Protein AF-A0A1M5MI18-F1 (afdb_monomer)

Sequence (72 aa):
MVTIKVKQNSKQAKLFLEYVKTLPFVEVLNTSDTSSNKKETLLSDIEKGLQEVKSIREGKTKPLSTSDLWNE

Mean predicted aligned error: 15.09 Å

Structure (mmCIF, N/CA/C/O backbone):
data_AF-A0A1M5MI18-F1
#
_entry.id   AF-A0A1M5MI18-F1
#
loop_
_atom_site.group_PDB
_atom_site.id
_atom_site.type_symbol
_atom_site.label_atom_id
_atom_site.label_alt_id
_atom_site.label_comp_id
_atom_site.label_asym_id
_atom_site.label_entity_id
_atom_site.label_seq_id
_atom_site.pdbx_PDB_ins_code
_atom_site.Cartn_x
_atom_site.Cartn_y
_atom_site.Cartn_z
_atom_site.occupancy
_atom_site.B_iso_or_equiv
_atom_site.auth_seq_id
_atom_site.auth_comp_id
_atom_site.auth_asym_id
_atom_site.auth_atom_id
_atom_site.pdbx_PDB_model_num
ATOM 1 N N . MET A 1 1 ? -4.718 -2.695 -22.229 1.00 74.94 1 MET A N 1
ATOM 2 C CA . MET A 1 1 ? -4.142 -2.691 -20.867 1.00 74.94 1 MET A CA 1
ATOM 3 C C . MET A 1 1 ? -3.994 -4.134 -20.415 1.00 74.94 1 MET A C 1
ATOM 5 O O . MET A 1 1 ? -4.952 -4.882 -20.549 1.00 74.94 1 MET A O 1
ATOM 9 N N . VAL A 1 2 ? -2.809 -4.539 -19.959 1.00 79.44 2 VAL A N 1
ATOM 10 C CA . VAL A 1 2 ? -2.541 -5.901 -19.465 1.00 79.44 2 VAL A CA 1
ATOM 11 C C . VAL A 1 2 ? -2.197 -5.803 -17.984 1.00 79.44 2 VAL A C 1
ATOM 13 O O . VAL A 1 2 ? -1.433 -4.927 -17.592 1.00 79.44 2 VAL A O 1
ATOM 16 N N . THR A 1 3 ? -2.759 -6.687 -17.161 1.00 86.12 3 THR A N 1
ATOM 17 C CA . THR A 1 3 ? -2.540 -6.687 -15.709 1.00 86.12 3 THR A CA 1
ATOM 18 C C . THR A 1 3 ? -1.900 -7.998 -15.280 1.00 86.12 3 THR A C 1
ATOM 20 O O . THR A 1 3 ? -2.438 -9.072 -15.545 1.00 86.12 3 THR A O 1
ATOM 23 N N . ILE A 1 4 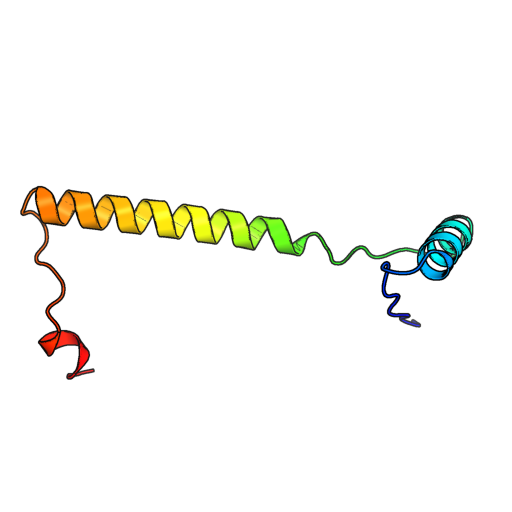? -0.770 -7.910 -14.578 1.00 83.69 4 ILE A N 1
ATOM 24 C CA . ILE A 1 4 ? -0.039 -9.064 -14.048 1.00 83.69 4 ILE A CA 1
ATOM 25 C C . ILE A 1 4 ? -0.076 -8.995 -12.522 1.00 83.69 4 ILE A C 1
ATOM 27 O O . ILE A 1 4 ? 0.353 -8.010 -11.925 1.00 83.69 4 ILE A O 1
ATOM 31 N N . LYS A 1 5 ? -0.578 -10.050 -11.874 1.00 86.69 5 LYS A N 1
ATOM 32 C CA . LYS A 1 5 ? -0.559 -10.175 -10.411 1.00 86.69 5 LYS A CA 1
ATOM 33 C C . LYS A 1 5 ? 0.686 -10.941 -9.981 1.00 86.69 5 LYS A C 1
ATOM 35 O O . LYS A 1 5 ? 0.778 -12.146 -10.197 1.00 86.69 5 LYS A O 1
ATOM 40 N N . VAL A 1 6 ? 1.622 -10.248 -9.340 1.00 84.44 6 VAL A N 1
ATOM 41 C CA . VAL A 1 6 ? 2.878 -10.835 -8.856 1.00 84.44 6 VAL A CA 1
ATOM 42 C C . VAL A 1 6 ? 2.819 -10.998 -7.338 1.00 84.44 6 VAL A C 1
ATOM 44 O O . VAL A 1 6 ? 2.659 -10.022 -6.608 1.00 84.44 6 VAL A O 1
ATOM 47 N N . LYS A 1 7 ? 2.980 -12.228 -6.837 1.00 84.88 7 LYS A N 1
ATOM 48 C CA . LYS A 1 7 ? 3.172 -12.477 -5.399 1.00 84.88 7 LYS A CA 1
ATOM 49 C C . LYS A 1 7 ? 4.637 -12.205 -5.037 1.00 84.88 7 LYS A C 1
ATOM 51 O O . LYS A 1 7 ? 5.523 -12.912 -5.500 1.00 84.88 7 LYS A O 1
ATOM 56 N N . GLN A 1 8 ? 4.902 -11.201 -4.199 1.00 77.94 8 GLN A N 1
ATOM 57 C CA . GLN A 1 8 ? 6.264 -10.747 -3.844 1.00 77.94 8 GLN A CA 1
ATOM 58 C C . GLN A 1 8 ? 7.059 -11.694 -2.920 1.00 77.94 8 GLN A C 1
ATOM 60 O O . GLN A 1 8 ? 8.179 -11.379 -2.514 1.00 77.94 8 GLN A O 1
ATOM 65 N N . ASN A 1 9 ? 6.503 -12.849 -2.559 1.00 84.12 9 ASN A N 1
ATOM 66 C CA . ASN A 1 9 ? 7.086 -13.753 -1.568 1.00 84.12 9 ASN A CA 1
ATOM 67 C C . ASN A 1 9 ? 8.286 -14.569 -2.084 1.00 84.12 9 ASN A C 1
ATOM 69 O O . ASN A 1 9 ? 8.929 -15.250 -1.289 1.00 84.12 9 ASN A O 1
ATOM 73 N N . SER A 1 10 ? 8.621 -14.498 -3.376 1.00 90.50 10 SER A N 1
ATOM 74 C CA . SER A 1 10 ? 9.762 -15.212 -3.959 1.00 90.50 10 SER A CA 1
ATOM 75 C C . SER A 1 10 ? 10.893 -14.268 -4.387 1.00 90.50 10 SER A C 1
ATOM 77 O O . SER A 1 10 ? 10.671 -13.106 -4.735 1.00 90.50 10 SER A O 1
ATOM 79 N N . LYS A 1 11 ? 12.138 -14.768 -4.387 1.00 89.88 11 LYS A N 1
ATOM 80 C CA . LYS A 1 11 ? 13.304 -14.011 -4.888 1.00 89.88 11 LYS A CA 1
ATOM 81 C C . LYS A 1 11 ? 13.146 -13.666 -6.372 1.00 89.88 11 LYS A C 1
ATOM 83 O O . LYS A 1 11 ? 13.476 -12.562 -6.789 1.00 89.88 11 LYS A O 1
ATOM 88 N 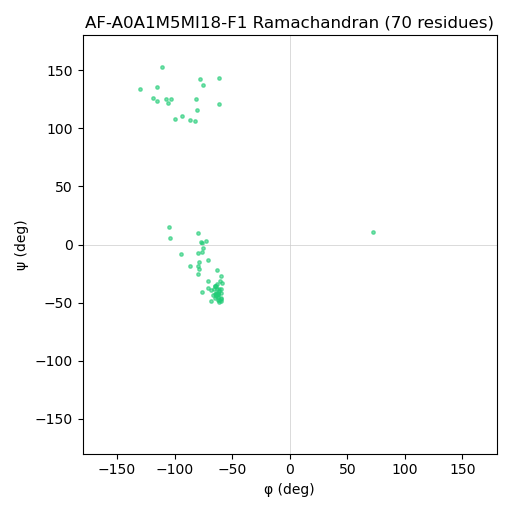N . GLN A 1 12 ? 12.583 -14.592 -7.143 1.00 91.44 12 GLN A N 1
ATOM 89 C CA . GLN A 1 12 ? 12.306 -14.436 -8.567 1.00 91.44 12 GLN A CA 1
ATOM 90 C C . GLN A 1 12 ? 11.305 -13.303 -8.817 1.00 91.44 12 GLN A C 1
ATOM 92 O O . GLN A 1 12 ? 11.519 -12.483 -9.702 1.00 91.44 12 GLN A O 1
ATOM 97 N N . ALA A 1 13 ? 10.252 -13.207 -7.997 1.00 89.06 13 ALA A N 1
ATOM 98 C CA . ALA A 1 13 ? 9.267 -12.135 -8.095 1.00 89.06 13 ALA A CA 1
ATOM 99 C C . ALA A 1 13 ? 9.881 -10.755 -7.826 1.00 89.06 13 ALA A C 1
ATOM 101 O O . ALA A 1 13 ? 9.544 -9.793 -8.511 1.00 89.06 13 ALA A O 1
ATOM 102 N N . LYS A 1 14 ? 10.809 -10.653 -6.865 1.00 89.00 14 LYS A N 1
ATOM 103 C CA . LYS A 1 14 ? 11.525 -9.399 -6.586 1.00 89.00 14 LYS A CA 1
ATOM 104 C C . LYS A 1 14 ? 12.405 -8.974 -7.762 1.00 89.00 14 LYS A C 1
ATOM 106 O O . LYS A 1 14 ? 12.326 -7.826 -8.175 1.00 89.00 14 LYS A O 1
ATOM 111 N N . LEU A 1 15 ? 13.176 -9.903 -8.331 1.00 92.12 15 LEU A N 1
ATOM 112 C CA . LEU A 1 15 ? 14.016 -9.630 -9.505 1.00 92.12 15 LEU A CA 1
ATOM 113 C C . LEU A 1 15 ? 13.186 -9.221 -10.725 1.00 92.12 15 LEU A C 1
ATOM 115 O O . LEU A 1 15 ? 13.541 -8.276 -11.420 1.00 92.12 15 LEU A O 1
ATOM 119 N N . PHE A 1 16 ? 12.062 -9.899 -10.956 1.00 92.00 16 PHE A N 1
ATOM 120 C CA . PHE A 1 16 ? 11.136 -9.542 -12.025 1.00 92.00 16 PHE A CA 1
ATOM 121 C C . PHE A 1 16 ? 10.599 -8.117 -11.853 1.00 92.00 16 PHE A C 1
ATOM 123 O O . PHE A 1 16 ? 10.615 -7.344 -12.804 1.00 92.00 16 PHE A O 1
ATOM 130 N N . LEU A 1 17 ? 10.173 -7.741 -10.642 1.00 90.31 17 LEU A N 1
ATOM 131 C CA . LEU A 1 17 ? 9.686 -6.387 -10.372 1.00 90.31 17 LEU A CA 1
ATOM 132 C C . LEU A 1 17 ? 10.777 -5.327 -10.553 1.00 90.31 17 LEU A C 1
ATOM 134 O O . LEU A 1 17 ? 10.496 -4.282 -11.128 1.00 90.31 17 LEU A O 1
ATOM 138 N N . GLU A 1 18 ? 12.003 -5.587 -10.096 1.00 89.50 18 GLU A N 1
ATOM 139 C CA . GLU A 1 18 ? 13.145 -4.688 -10.313 1.00 89.50 18 GLU A CA 1
ATOM 140 C C . GLU A 1 18 ? 13.424 -4.490 -11.806 1.00 89.50 18 GLU A C 1
ATOM 142 O O . GLU A 1 18 ? 13.520 -3.355 -12.259 1.00 89.50 18 GLU A O 1
ATOM 147 N N . TYR A 1 19 ? 13.459 -5.570 -12.591 1.00 93.06 19 TYR A N 1
ATOM 148 C CA . TYR A 1 19 ? 13.639 -5.487 -14.040 1.00 93.06 19 TYR A CA 1
ATOM 149 C C . TYR A 1 19 ? 12.524 -4.680 -14.712 1.00 93.06 19 TYR A C 1
ATOM 151 O O . TYR A 1 19 ? 12.796 -3.765 -15.485 1.00 93.06 19 TYR A O 1
ATOM 159 N N . VAL A 1 20 ? 11.264 -4.970 -14.389 1.00 91.94 20 VAL A N 1
ATOM 160 C CA . VAL A 1 20 ? 10.109 -4.302 -15.003 1.00 91.94 20 VAL A CA 1
ATOM 161 C C . VAL A 1 20 ? 10.089 -2.800 -14.701 1.00 91.94 20 VAL A C 1
ATOM 163 O O . VAL A 1 20 ? 9.737 -2.022 -15.581 1.00 9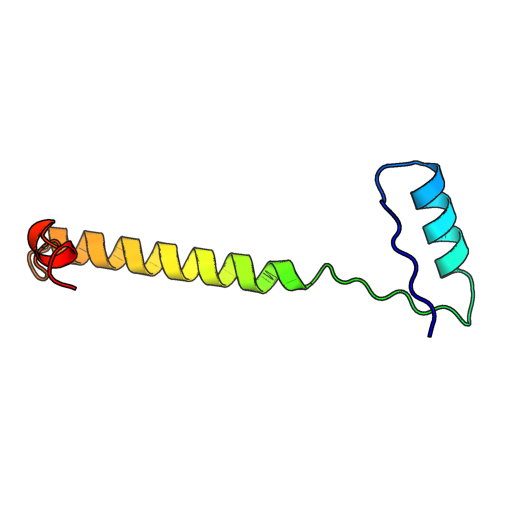1.94 20 VAL A O 1
ATOM 166 N N . LYS A 1 21 ? 10.542 -2.374 -13.513 1.00 88.56 21 LYS A N 1
ATOM 167 C CA . LYS A 1 21 ? 10.698 -0.947 -13.169 1.00 88.56 21 LYS A CA 1
ATOM 168 C C . LYS A 1 21 ? 11.727 -0.212 -14.036 1.00 88.56 21 LYS A C 1
ATOM 170 O O . LYS A 1 21 ? 11.667 1.009 -14.112 1.00 88.56 21 LYS A O 1
ATOM 175 N N . THR A 1 22 ? 12.676 -0.915 -14.660 1.00 93.56 22 THR A N 1
ATOM 176 C CA . THR A 1 22 ? 13.675 -0.282 -15.545 1.00 93.56 22 THR 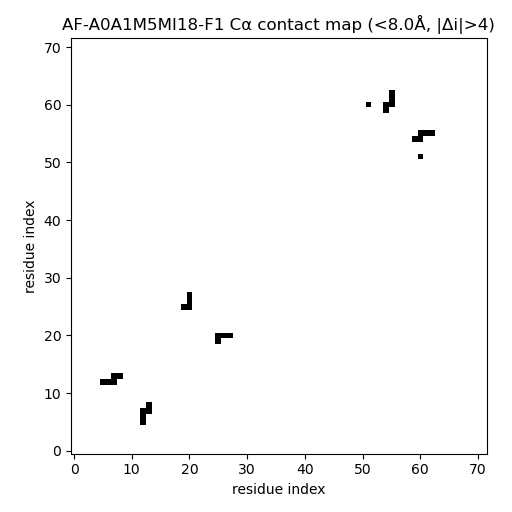A CA 1
ATOM 177 C C . THR A 1 22 ? 13.128 0.050 -16.932 1.00 93.56 22 THR A C 1
ATOM 179 O O . THR A 1 22 ? 13.751 0.806 -17.676 1.00 93.56 22 THR A O 1
ATOM 182 N N . LEU A 1 23 ? 11.977 -0.514 -17.306 1.00 94.56 23 LEU A N 1
ATOM 183 C CA . LEU A 1 23 ? 11.410 -0.349 -18.638 1.00 94.56 23 LEU A CA 1
ATOM 184 C C . LEU A 1 23 ? 10.664 0.994 -18.733 1.00 94.56 23 LEU A C 1
ATOM 186 O O . LEU A 1 23 ? 9.732 1.222 -17.963 1.00 94.56 23 LEU A O 1
ATOM 190 N N . PRO A 1 24 ? 10.990 1.868 -19.705 1.00 92.44 24 PRO A N 1
ATOM 191 C CA . PRO A 1 24 ? 10.459 3.236 -19.761 1.00 92.44 24 PRO A CA 1
ATOM 192 C C . PRO A 1 24 ? 8.971 3.312 -20.128 1.00 92.44 24 PRO A C 1
ATOM 194 O O . PRO A 1 24 ? 8.351 4.361 -20.000 1.00 92.44 24 PRO A O 1
ATOM 197 N N . PHE A 1 25 ? 8.400 2.211 -20.615 1.00 90.94 25 PHE A N 1
ATOM 198 C CA . PHE A 1 25 ? 7.005 2.113 -21.041 1.00 90.94 25 PHE A CA 1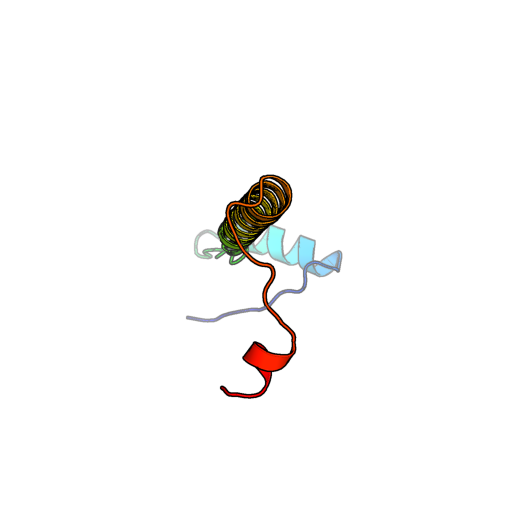
ATOM 199 C C . PHE A 1 25 ? 6.121 1.378 -20.025 1.00 90.94 25 PHE A C 1
ATOM 201 O O . PHE A 1 25 ? 4.961 1.092 -20.326 1.00 90.94 25 PHE A O 1
ATOM 208 N N . VAL A 1 26 ? 6.658 1.019 -18.852 1.00 90.06 26 VAL A N 1
ATOM 209 C CA . VAL A 1 26 ? 5.899 0.316 -17.817 1.00 90.06 26 VAL A CA 1
ATOM 210 C C . VAL A 1 26 ? 5.589 1.242 -16.653 1.00 90.06 26 VAL A C 1
ATOM 212 O O . VAL A 1 26 ? 6.477 1.802 -16.021 1.00 90.06 26 VAL A O 1
ATOM 215 N N . GLU A 1 27 ? 4.305 1.330 -16.329 1.00 84.31 27 GLU A N 1
ATOM 216 C CA . GLU A 1 27 ? 3.803 2.007 -15.142 1.00 84.31 27 GLU A CA 1
ATOM 217 C C . GLU A 1 27 ? 3.421 0.967 -14.080 1.00 84.31 27 GLU A C 1
ATOM 219 O O . GLU A 1 27 ? 2.653 0.035 -14.342 1.00 84.31 27 GLU A O 1
ATOM 224 N N . VAL A 1 28 ? 3.979 1.095 -12.872 1.00 82.81 28 VAL A N 1
ATOM 225 C CA . VAL A 1 28 ? 3.716 0.176 -11.756 1.00 82.81 28 VAL A CA 1
ATOM 226 C C . VAL A 1 28 ? 2.698 0.806 -10.812 1.00 82.81 28 VAL A C 1
ATOM 228 O O . VAL A 1 28 ? 3.014 1.727 -10.063 1.00 82.81 28 VAL A O 1
ATOM 231 N N . LEU A 1 29 ? 1.477 0.271 -10.815 1.00 79.81 29 LEU A N 1
ATOM 232 C CA . LEU A 1 29 ? 0.402 0.705 -9.924 1.00 79.81 29 LEU A CA 1
ATOM 233 C C . LEU A 1 29 ? 0.479 -0.055 -8.590 1.00 79.81 29 LEU A C 1
ATOM 235 O O . LEU A 1 29 ? 0.144 -1.239 -8.514 1.00 79.81 29 LEU A O 1
ATOM 239 N N . ASN A 1 30 ? 0.911 0.623 -7.525 1.00 70.19 30 ASN A N 1
ATOM 240 C CA . ASN A 1 30 ? 0.914 0.064 -6.172 1.00 70.19 30 ASN A CA 1
ATOM 241 C C . ASN A 1 30 ? -0.482 0.199 -5.550 1.00 70.19 30 ASN A C 1
ATOM 243 O O . ASN A 1 30 ? -0.891 1.273 -5.131 1.00 70.19 30 ASN A O 1
ATOM 247 N N . THR A 1 31 ? -1.222 -0.903 -5.434 1.00 65.25 31 THR A N 1
ATOM 248 C CA . THR A 1 31 ? -2.567 -0.904 -4.825 1.00 65.25 31 THR A CA 1
ATOM 249 C C . THR A 1 31 ? -2.556 -0.899 -3.284 1.00 65.25 31 THR A C 1
ATOM 251 O O . THR A 1 31 ? -3.593 -1.124 -2.658 1.00 65.25 31 THR A O 1
ATOM 254 N N . SER A 1 32 ? -1.397 -0.699 -2.643 1.00 57.69 32 SER A N 1
ATOM 255 C CA . SER A 1 32 ? -1.212 -0.825 -1.186 1.00 57.69 32 SER A CA 1
ATOM 256 C C . SER A 1 32 ? -1.685 0.374 -0.355 1.00 57.69 32 SER A C 1
ATOM 258 O O . SER A 1 32 ? -1.745 0.264 0.871 1.00 57.69 32 SER A O 1
ATOM 260 N N . ASP A 1 33 ? -2.080 1.484 -0.978 1.00 48.72 33 ASP A N 1
ATOM 261 C CA . ASP A 1 33 ? -2.474 2.707 -0.256 1.00 48.72 33 ASP A CA 1
ATOM 262 C C . ASP A 1 33 ? -3.878 2.648 0.368 1.00 48.72 33 ASP A C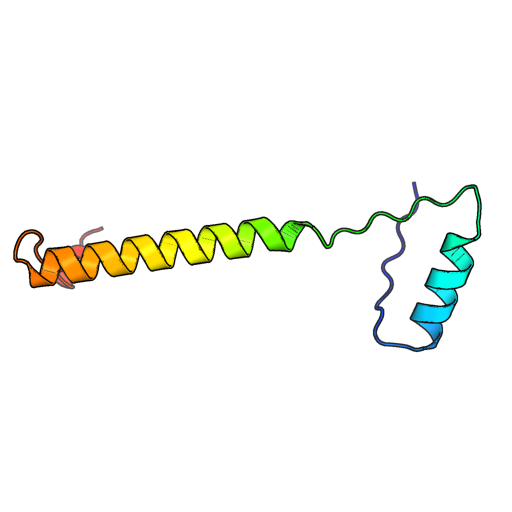 1
ATOM 264 O O . ASP A 1 33 ? -4.312 3.567 1.049 1.00 48.72 33 ASP A O 1
ATOM 268 N N . THR A 1 34 ? -4.578 1.520 0.257 1.00 50.88 34 THR A N 1
ATOM 269 C CA . THR A 1 34 ? -5.862 1.300 0.950 1.00 50.88 34 THR A CA 1
ATOM 270 C C . THR A 1 34 ? -5.724 0.996 2.452 1.00 50.88 34 THR A C 1
ATOM 272 O O . THR A 1 34 ? -6.726 0.758 3.129 1.00 50.88 34 THR A O 1
ATOM 275 N N . SER A 1 35 ? -4.503 0.988 3.005 1.00 51.69 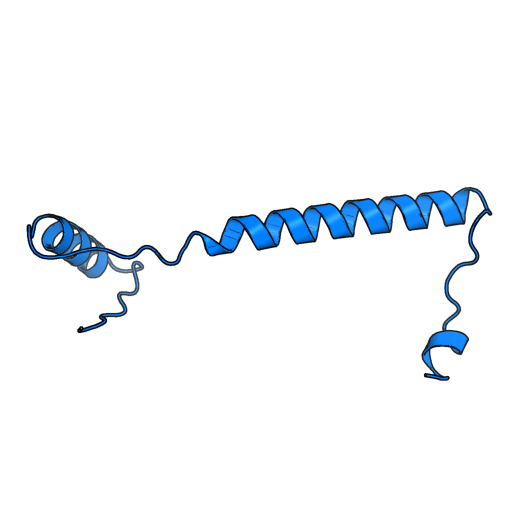35 SER A N 1
ATOM 276 C CA . SER A 1 35 ? -4.263 0.654 4.419 1.00 51.69 35 SER A CA 1
ATOM 277 C C . SER A 1 35 ? -4.374 1.830 5.400 1.00 51.69 35 SER A C 1
ATOM 279 O O . SER A 1 35 ? -4.566 1.581 6.591 1.00 51.69 35 SER A O 1
ATOM 281 N N . SER A 1 36 ? -4.299 3.086 4.941 1.00 52.88 36 SER A N 1
ATOM 282 C CA . SER A 1 36 ? -4.455 4.272 5.803 1.00 52.88 36 SER A CA 1
ATOM 283 C C . SER A 1 36 ? -5.894 4.413 6.312 1.00 52.88 36 SER A C 1
ATOM 285 O O . SER A 1 36 ? -6.109 4.465 7.522 1.00 52.88 36 SER A O 1
ATOM 287 N N . ASN A 1 37 ? -6.881 4.304 5.417 1.00 56.66 37 ASN A N 1
ATOM 288 C CA . ASN A 1 37 ? -8.306 4.423 5.758 1.00 56.66 37 ASN A CA 1
ATOM 289 C C . ASN A 1 37 ? -8.774 3.385 6.795 1.00 56.66 37 ASN A C 1
ATOM 291 O O . ASN A 1 37 ? -9.641 3.670 7.619 1.00 56.66 37 ASN A O 1
ATOM 295 N N . LYS A 1 38 ? -8.198 2.174 6.793 1.00 58.34 38 LYS A N 1
ATOM 296 C CA . LYS A 1 38 ? -8.529 1.138 7.790 1.00 58.34 38 LYS A CA 1
ATOM 297 C C . LYS A 1 38 ? -7.992 1.458 9.184 1.00 58.34 38 LYS A C 1
ATOM 299 O O . LYS A 1 38 ? -8.594 1.054 10.168 1.00 58.34 38 LYS A O 1
ATOM 304 N N . LYS A 1 39 ? -6.858 2.155 9.291 1.00 60.81 39 LYS A N 1
ATOM 305 C CA . LYS A 1 39 ? -6.294 2.536 10.593 1.00 60.81 39 LYS A CA 1
ATOM 306 C C . LYS A 1 39 ? -7.055 3.704 11.207 1.00 60.81 39 LYS A C 1
ATOM 308 O O . LYS A 1 39 ? -7.328 3.670 12.397 1.00 60.81 39 LYS A O 1
ATOM 313 N N . GLU A 1 40 ? -7.427 4.692 10.400 1.00 67.44 40 GLU A N 1
ATOM 314 C CA . GLU A 1 40 ? -8.209 5.848 10.857 1.00 67.44 40 GLU A CA 1
ATOM 315 C C . GLU A 1 40 ? -9.611 5.445 11.324 1.00 67.44 40 GLU A C 1
ATOM 317 O O . GLU A 1 40 ? -10.042 5.870 12.392 1.00 67.44 40 GLU A O 1
ATOM 322 N N . THR A 1 41 ? -10.282 4.552 10.591 1.00 70.31 41 THR A N 1
ATOM 323 C CA . THR A 1 41 ? -11.582 3.997 11.011 1.00 70.31 41 THR A CA 1
ATOM 324 C C . THR A 1 41 ? -11.475 3.225 12.327 1.00 70.31 41 THR A C 1
ATOM 326 O O . THR A 1 41 ? -12.213 3.525 13.262 1.00 70.31 41 THR A O 1
ATOM 329 N N . LEU A 1 42 ? -10.487 2.334 12.464 1.00 73.44 42 LEU A N 1
ATOM 330 C CA . LEU A 1 42 ? -10.248 1.606 13.716 1.00 73.44 42 LEU A CA 1
ATOM 331 C C . LEU A 1 42 ? -9.950 2.533 14.903 1.00 73.44 42 LEU A C 1
ATOM 333 O O . LEU A 1 42 ? -10.451 2.298 15.999 1.00 73.44 42 LEU A O 1
ATOM 337 N N . LEU A 1 43 ? -9.151 3.586 14.706 1.00 78.81 43 LEU A N 1
ATOM 338 C CA . LEU A 1 43 ? -8.872 4.569 15.757 1.00 78.81 43 LEU A CA 1
ATOM 339 C C . LEU A 1 43 ? -10.141 5.325 16.163 1.00 78.81 43 LEU A C 1
ATOM 341 O O . LEU A 1 43 ? -10.401 5.476 17.355 1.00 78.81 43 LEU A O 1
ATOM 345 N N . SER A 1 44 ? -10.960 5.725 15.187 1.00 79.75 44 SER A N 1
ATOM 346 C CA . SER A 1 44 ? -12.227 6.410 15.453 1.00 79.75 44 SER A CA 1
ATOM 347 C C . SER A 1 44 ? -13.229 5.531 16.211 1.00 79.75 44 SER A C 1
ATOM 349 O O . SER A 1 44 ? -13.928 6.019 17.101 1.00 79.75 44 SER A O 1
ATOM 351 N N . ASP A 1 45 ? -13.257 4.227 15.928 1.00 82.44 45 ASP A N 1
ATOM 352 C CA . ASP A 1 45 ? -14.132 3.273 16.615 1.00 82.44 45 ASP A CA 1
ATOM 353 C C . ASP A 1 45 ? -13.667 3.024 18.059 1.00 82.44 45 ASP A C 1
ATOM 355 O O . ASP A 1 45 ? -14.486 2.951 18.978 1.00 82.44 45 ASP A O 1
ATOM 359 N N . ILE A 1 46 ? -12.349 2.970 18.289 1.00 83.12 46 ILE A N 1
ATOM 360 C CA . ILE A 1 46 ? -11.767 2.856 19.636 1.00 83.12 46 ILE A CA 1
ATOM 361 C C . ILE A 1 46 ? -12.084 4.101 20.476 1.00 83.12 46 ILE A C 1
ATOM 363 O O . ILE A 1 46 ? -12.465 3.974 21.642 1.00 83.12 46 ILE A O 1
ATOM 367 N N . GLU A 1 47 ? -11.949 5.301 19.905 1.00 86.25 47 GLU A N 1
ATOM 368 C CA . GLU A 1 47 ? -12.272 6.552 20.601 1.00 86.25 47 GLU A CA 1
ATOM 369 C C . GLU A 1 47 ? -13.753 6.630 20.988 1.00 86.25 47 GLU A C 1
ATOM 371 O O . GLU A 1 47 ? -14.065 6.985 22.129 1.00 86.25 47 GLU A O 1
ATOM 376 N N . LYS A 1 48 ? -14.660 6.235 20.085 1.00 86.31 48 LYS A N 1
ATOM 377 C CA . LYS A 1 48 ? -16.100 6.159 20.375 1.00 86.31 48 LYS A CA 1
ATOM 378 C C . LYS A 1 48 ? -16.405 5.175 21.499 1.00 86.31 48 LYS A C 1
ATOM 380 O O . LYS A 1 48 ? -17.054 5.557 22.472 1.00 86.31 48 LYS A O 1
ATOM 385 N N . GLY A 1 49 ? -15.867 3.956 21.431 1.00 81.75 49 GLY A N 1
ATOM 386 C CA . GLY A 1 49 ? -16.068 2.952 22.480 1.00 81.75 49 GLY A CA 1
ATOM 387 C C . GLY A 1 49 ? -15.559 3.418 23.851 1.00 81.75 49 GLY A C 1
ATOM 388 O O . GLY A 1 49 ? -16.212 3.210 24.874 1.00 81.75 49 GLY A O 1
ATOM 389 N N . LEU A 1 50 ? -14.425 4.126 23.895 1.00 85.38 50 LEU A N 1
ATOM 390 C CA . LEU A 1 50 ? -13.903 4.712 25.135 1.00 85.38 50 LEU A CA 1
ATOM 391 C C . LEU A 1 50 ? -14.809 5.818 25.698 1.00 85.38 50 LEU A C 1
ATOM 393 O O . LEU A 1 50 ? -14.961 5.911 26.920 1.00 85.38 50 LEU A O 1
ATOM 397 N N . GLN A 1 51 ? -15.404 6.655 24.845 1.00 83.81 51 GLN A N 1
ATOM 398 C CA . GLN A 1 51 ? -16.361 7.681 25.274 1.00 83.81 51 GLN A CA 1
ATOM 399 C C . GLN A 1 51 ? -17.673 7.080 25.789 1.00 83.81 51 GLN A C 1
ATOM 401 O O . GLN A 1 51 ? -18.198 7.552 26.801 1.00 83.81 51 GLN A O 1
ATOM 406 N N . GLU A 1 52 ? -18.173 6.018 25.157 1.00 81.12 52 GLU A N 1
ATOM 407 C CA . GLU A 1 52 ? -19.363 5.293 25.614 1.00 81.12 52 GLU A CA 1
ATOM 408 C C . GLU A 1 52 ? -19.139 4.680 26.999 1.00 81.12 52 GLU A C 1
ATOM 410 O O . GLU A 1 52 ? -19.928 4.908 27.917 1.00 81.12 52 GLU A O 1
ATOM 415 N N . VAL A 1 53 ? -18.010 3.993 27.208 1.00 81.31 53 VAL A N 1
ATOM 416 C CA . VAL A 1 53 ? -17.670 3.407 28.516 1.00 81.31 53 VAL A CA 1
ATOM 417 C C . VAL A 1 53 ? -17.539 4.482 29.597 1.00 81.31 53 VAL A C 1
ATOM 419 O O . VAL A 1 53 ? -18.003 4.279 30.722 1.00 81.31 53 VAL A O 1
ATOM 422 N N . LYS A 1 54 ? -16.936 5.637 29.284 1.00 82.94 54 LYS A N 1
ATOM 423 C CA . LYS A 1 54 ? -16.874 6.774 30.220 1.00 82.94 54 LYS A CA 1
ATOM 424 C C . LYS A 1 54 ? -18.267 7.301 30.563 1.00 82.94 54 LYS A C 1
ATOM 426 O O . LYS A 1 54 ? -18.563 7.480 31.739 1.00 82.94 54 LYS A O 1
ATOM 431 N N . SER A 1 55 ? -19.135 7.470 29.571 1.00 81.06 55 SER A N 1
ATOM 432 C CA . SER A 1 55 ? -20.501 7.979 29.762 1.00 81.06 55 SER A CA 1
ATOM 433 C C . SER A 1 55 ? -21.375 7.027 30.588 1.00 81.06 55 SER A C 1
ATOM 435 O O . SER A 1 55 ? -22.153 7.479 31.432 1.00 81.06 55 SER A O 1
ATOM 437 N N . ILE A 1 56 ? -21.193 5.710 30.416 1.00 80.94 56 ILE A N 1
ATOM 438 C CA . ILE A 1 56 ? -21.847 4.676 31.232 1.00 80.94 56 ILE A CA 1
ATOM 439 C C . ILE A 1 56 ? -21.342 4.736 32.680 1.00 80.94 56 ILE A C 1
ATOM 441 O O . ILE A 1 56 ? -22.144 4.691 33.611 1.00 80.94 56 ILE A O 1
ATOM 445 N N . ARG A 1 57 ? -20.025 4.890 32.895 1.00 74.38 57 ARG A N 1
ATOM 446 C CA . ARG A 1 57 ? -19.439 5.023 34.246 1.00 74.38 57 ARG A CA 1
ATOM 447 C C . ARG A 1 57 ? -19.882 6.294 34.967 1.00 74.38 57 ARG A C 1
ATOM 449 O O . ARG A 1 57 ? -20.071 6.263 36.177 1.00 74.38 57 ARG A O 1
ATOM 456 N N . GLU A 1 58 ? -20.053 7.390 34.236 1.00 83.00 58 GLU A N 1
ATOM 457 C CA . GLU A 1 58 ? -20.573 8.660 34.758 1.00 83.00 58 GLU A CA 1
ATOM 458 C C . GLU A 1 58 ? -22.095 8.635 34.995 1.00 83.00 58 GLU A C 1
ATOM 460 O O . GLU A 1 58 ? -22.654 9.617 35.479 1.00 83.00 58 GLU A O 1
ATOM 465 N N . GLY A 1 59 ? -22.780 7.536 34.655 1.00 74.75 59 GLY A N 1
ATOM 466 C CA . GLY A 1 59 ? -24.224 7.375 34.845 1.00 74.75 59 GLY A CA 1
ATOM 467 C C . GLY A 1 59 ? -25.087 8.201 33.885 1.00 74.75 59 GLY A C 1
ATOM 468 O O . GLY A 1 59 ? -26.296 8.295 34.082 1.00 74.75 59 GLY A O 1
ATOM 469 N N . LYS A 1 60 ? -24.489 8.799 32.845 1.00 72.81 60 LYS A N 1
ATOM 470 C CA . LYS A 1 60 ? -25.189 9.634 31.852 1.00 72.81 60 LYS A CA 1
ATOM 471 C C . LYS A 1 60 ? -25.918 8.805 30.796 1.00 72.81 60 LYS A C 1
ATOM 473 O O . LYS A 1 60 ? -26.896 9.274 30.222 1.00 72.81 60 LYS A O 1
ATOM 478 N N . THR A 1 61 ? -25.460 7.580 30.550 1.00 72.00 61 THR A N 1
ATOM 479 C CA . THR A 1 61 ? -26.019 6.670 29.542 1.00 72.00 61 THR A CA 1
ATOM 480 C C . THR A 1 61 ? -26.284 5.296 30.142 1.00 72.00 61 THR A C 1
ATOM 482 O O . THR A 1 61 ? -25.435 4.737 30.836 1.00 72.00 61 THR A O 1
ATOM 485 N N . LYS A 1 62 ? -27.469 4.739 29.870 1.00 71.75 62 LYS A N 1
ATOM 486 C CA . LYS A 1 62 ? -27.810 3.372 30.276 1.00 71.75 62 LYS A CA 1
ATOM 487 C C . LYS A 1 62 ? -27.093 2.378 29.354 1.00 71.75 62 LYS A C 1
ATOM 489 O O . LYS A 1 62 ? -27.050 2.624 28.150 1.00 71.75 62 LYS A O 1
ATOM 494 N N . PRO A 1 63 ? -26.524 1.287 29.890 1.00 71.69 63 PRO A N 1
ATOM 495 C CA . PRO A 1 63 ? -25.956 0.237 29.057 1.00 71.69 63 PRO A CA 1
ATOM 496 C C . PRO A 1 63 ? -27.054 -0.381 28.187 1.00 71.69 63 PRO A C 1
ATOM 498 O O . PRO A 1 63 ? -28.192 -0.526 28.639 1.00 71.69 63 PRO A O 1
ATOM 501 N N . LEU A 1 64 ? -26.703 -0.733 26.949 1.00 76.25 64 LEU A N 1
ATOM 502 C CA . LEU A 1 64 ? -27.615 -1.403 26.030 1.00 76.25 64 LEU A CA 1
ATOM 503 C C . LEU A 1 64 ? -28.026 -2.750 26.638 1.00 76.25 64 LEU A C 1
ATOM 505 O O . LEU A 1 64 ? -27.166 -3.576 26.960 1.00 76.25 64 LEU A O 1
ATOM 509 N N . SER A 1 65 ? -29.325 -2.950 26.849 1.00 75.88 65 SER A N 1
ATOM 510 C CA . SER A 1 65 ? -29.831 -4.208 27.383 1.00 75.88 65 SER A CA 1
ATOM 511 C C . SER A 1 65 ? -29.867 -5.247 26.274 1.00 75.88 65 SER A C 1
ATOM 513 O O . SER A 1 65 ? -30.238 -4.953 25.139 1.00 75.88 65 SER A O 1
ATOM 515 N N . THR A 1 66 ? -29.542 -6.495 26.603 1.00 73.25 66 THR A N 1
ATOM 516 C CA . THR A 1 66 ? -29.649 -7.604 25.649 1.00 73.25 66 THR A CA 1
ATOM 517 C C . THR A 1 66 ? -31.074 -7.782 25.136 1.00 73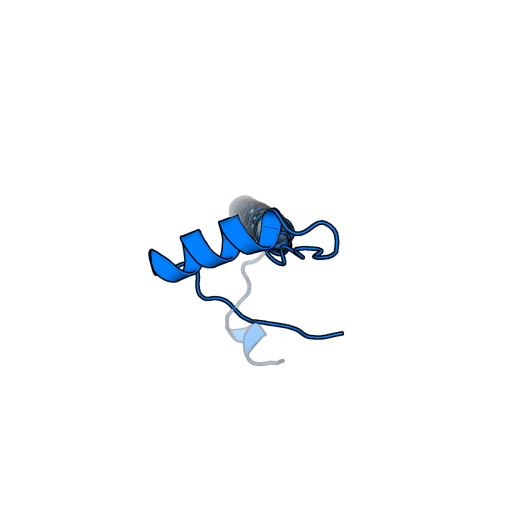.25 66 THR A C 1
ATOM 519 O O . THR A 1 66 ? -31.239 -8.228 24.012 1.00 73.25 66 THR A O 1
ATOM 522 N N . SER A 1 67 ? -32.093 -7.388 25.907 1.00 77.69 67 SER A N 1
ATOM 523 C CA . SER A 1 67 ? -33.499 -7.377 25.478 1.00 77.69 67 SER A CA 1
ATOM 524 C C . SER A 1 67 ? -33.774 -6.470 24.280 1.00 77.69 67 SER A C 1
ATOM 526 O O . SER A 1 67 ? -34.664 -6.769 23.491 1.00 77.69 67 SER A O 1
ATOM 528 N N . ASP A 1 68 ? -33.019 -5.381 24.142 1.00 76.06 68 ASP A N 1
ATOM 529 C CA . ASP A 1 68 ? -33.244 -4.377 23.101 1.00 76.06 68 ASP A CA 1
ATOM 530 C C . ASP A 1 68 ? -32.693 -4.851 21.747 1.00 76.06 68 ASP A C 1
ATOM 532 O O . ASP A 1 68 ? -33.155 -4.405 20.706 1.00 76.06 68 ASP A O 1
ATOM 536 N N . LEU A 1 69 ? -31.761 -5.813 21.765 1.00 76.56 69 LEU A N 1
ATOM 537 C CA . LEU A 1 69 ? -31.153 -6.424 20.577 1.00 76.56 69 LEU A CA 1
ATOM 538 C C . LEU A 1 69 ? -32.028 -7.498 19.913 1.00 76.56 69 LEU A C 1
ATOM 540 O O . LEU A 1 69 ? -31.770 -7.871 18.775 1.00 76.56 69 LEU A O 1
ATOM 544 N N . TRP A 1 70 ? -33.021 -8.040 20.625 1.00 76.31 70 TRP A N 1
ATOM 545 C CA . TRP A 1 70 ? -33.891 -9.108 20.110 1.00 76.31 70 TRP A CA 1
ATOM 546 C C . TRP A 1 70 ? -35.197 -8.591 19.493 1.00 76.31 70 TRP A C 1
ATOM 548 O O . TRP A 1 70 ? -35.945 -9.385 18.929 1.00 76.31 70 TRP A O 1
ATOM 558 N N . ASN A 1 71 ? -35.484 -7.292 19.627 1.00 68.69 71 ASN A N 1
ATOM 559 C CA . ASN A 1 71 ? -36.725 -6.655 19.166 1.00 68.69 71 ASN A CA 1
ATOM 560 C C . ASN A 1 71 ? -36.540 -5.813 17.886 1.00 68.69 71 ASN A C 1
ATOM 562 O O . ASN A 1 71 ? -37.409 -5.000 17.569 1.00 68.69 71 ASN A O 1
ATOM 566 N N . GLU A 1 72 ? -35.422 -5.994 17.183 1.00 54.34 72 GLU A N 1
ATOM 567 C CA . GLU A 1 72 ? -35.120 -5.376 15.883 1.00 54.34 72 GLU A CA 1
ATOM 568 C C . GLU A 1 72 ? -35.384 -6.370 14.741 1.00 54.34 72 GLU A C 1
ATOM 570 O O . GLU A 1 72 ? -35.986 -5.952 13.725 1.00 54.34 72 GLU A O 1
#

Organism: NCBI:txid229205

Foldseek 3Di:
DDDDDQDPPDPVSVVVVVVQVVDPPDDDDDPPVVVVVVVVVVVVVVVVVVVVVVCVVVVNDDPDDPVVVVVD

pLDDT: mean 78.51, std 11.45, range [48.72, 94.56]

Solvent-accessible surface area (backbone atoms only — not comparable to full-atom values): 4747 Å² total; per-residue (Å²): 140,86,86,84,92,78,68,71,89,39,74,66,42,48,53,52,52,56,57,49,66,71,40,94,89,54,85,85,83,78,81,71,74,70,56,60,64,56,50,55,51,52,51,53,51,52,53,50,53,53,50,51,54,49,35,40,74,72,66,78,40,82,77,87,55,75,73,66,72,75,76,116

Secondary structure (DSS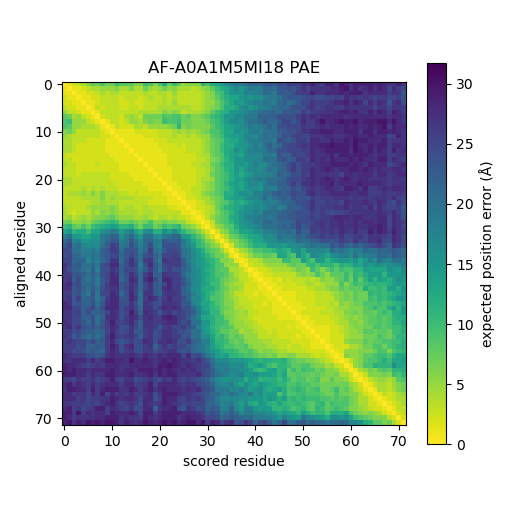P, 8-state):
-------TTSHHHHHHHHHHHT-TT-----GGGGHHHHHHHHHHHHHHHHHHHHHHHTTSSPPPPGGGGS--

Radius of gyration: 24.06 Å; Cα contacts (8 Å, |Δi|>4): 15; chains: 1; bounding box: 51×25×56 Å